Protein AF-A0A924BSD9-F1 (afdb_monomer_lite)

pLDDT: mean 93.18, std 9.53, range [44.06, 98.38]

Sequence (97 aa):
MAERHLEPDTPEIRARWGNFAWKPENAAKAKEAIARYPAGRQRSAVMPLLDLAQRQVGEETHTQGWLPIPVMEFVARELGMPIVRVLEVATFYTMYN

Radius of gyration: 12.96 Å; chains: 1; bounding box: 33×31×33 Å

Foldseek 3Di:
DPDDDDDDQDPVLCVVQLPDDDDPVLVVVLVVLQVVDDPPGSLVSLVVQQVSLQVVQCVVVVHSGADRLSSLVVSCVVSVHDSVVSVCVQVVDPVHD

Secondary structure (DSSP, 8-state):
----PPPP--HHHHHHHTT----HHHHHHHHHHHHTSPTT-GGGGHHHHHHHHHHHHHHHHTSS----HHHHHHHHHHTTS-HHHHHHHHHHSTT--

Structure (mmCIF, N/CA/C/O backbone):
data_AF-A0A924BSD9-F1
#
_entry.id   AF-A0A924BSD9-F1
#
loop_
_atom_site.group_PDB
_atom_site.id
_atom_site.type_symbol
_atom_site.label_atom_id
_atom_site.label_alt_id
_atom_site.label_comp_id
_atom_site.label_asym_id
_atom_site.label_entity_id
_atom_site.label_seq_id
_atom_site.pdbx_PDB_ins_code
_atom_site.Cartn_x
_atom_site.Cartn_y
_atom_site.Cartn_z
_atom_site.occupancy
_atom_site.B_iso_or_equiv
_atom_site.auth_seq_id
_atom_site.auth_comp_id
_atom_site.auth_asym_id
_atom_site.auth_atom_id
_atom_site.pdbx_PDB_model_num
ATOM 1 N N . MET A 1 1 ? 4.626 18.628 -10.049 1.00 51.09 1 MET A N 1
ATOM 2 C CA . MET A 1 1 ? 4.408 17.176 -9.922 1.00 51.09 1 MET A CA 1
ATOM 3 C C . MET A 1 1 ? 5.108 16.541 -11.115 1.00 51.09 1 MET A C 1
ATOM 5 O O . MET A 1 1 ? 4.518 16.507 -12.182 1.00 51.09 1 MET A O 1
ATOM 9 N N . ALA A 1 2 ? 6.410 16.252 -11.005 1.00 44.06 2 ALA A N 1
ATOM 10 C CA . ALA A 1 2 ? 7.186 15.692 -12.118 1.00 44.06 2 ALA A CA 1
ATOM 11 C C . ALA A 1 2 ? 6.605 14.328 -12.520 1.00 44.06 2 ALA A C 1
ATOM 13 O O . ALA A 1 2 ? 6.087 13.627 -11.652 1.00 44.06 2 ALA A O 1
ATOM 14 N N . GLU A 1 3 ? 6.655 14.009 -13.811 1.00 54.28 3 GLU A N 1
ATOM 15 C CA . GLU A 1 3 ? 6.110 12.806 -14.448 1.00 54.28 3 GLU A CA 1
ATOM 16 C C . GLU A 1 3 ? 6.573 11.536 -13.721 1.00 54.28 3 GLU A C 1
ATOM 18 O O . GLU A 1 3 ? 7.645 10.990 -13.977 1.00 54.28 3 GLU A O 1
ATOM 23 N N . ARG A 1 4 ? 5.787 11.090 -12.737 1.00 62.12 4 ARG A N 1
ATOM 24 C CA . ARG A 1 4 ? 6.046 9.845 -12.027 1.00 62.12 4 ARG A CA 1
ATOM 25 C C . ARG A 1 4 ? 5.364 8.722 -12.773 1.00 62.12 4 ARG A C 1
ATOM 27 O O . ARG A 1 4 ? 4.138 8.637 -12.811 1.00 62.12 4 ARG A O 1
ATOM 34 N N . HIS A 1 5 ? 6.190 7.882 -13.370 1.00 69.50 5 HIS A N 1
ATOM 35 C CA . HIS A 1 5 ? 5.760 6.680 -14.049 1.00 69.50 5 HIS A CA 1
ATOM 36 C C . HIS A 1 5 ? 5.696 5.552 -13.028 1.00 69.50 5 HIS A C 1
ATOM 38 O O . HIS A 1 5 ? 6.693 5.241 -12.384 1.00 69.50 5 HIS A O 1
ATOM 44 N N . LEU A 1 6 ? 4.510 4.968 -12.870 1.00 78.19 6 LEU A N 1
ATOM 45 C CA . LEU A 1 6 ? 4.413 3.641 -12.280 1.00 78.19 6 LEU A CA 1
ATOM 46 C C . LEU A 1 6 ? 5.059 2.658 -13.253 1.00 78.19 6 LEU A C 1
ATOM 48 O O . LEU A 1 6 ? 4.876 2.789 -14.469 1.00 78.19 6 LEU A O 1
ATOM 52 N N . GLU A 1 7 ? 5.786 1.681 -12.718 1.00 83.50 7 GLU A N 1
ATOM 53 C CA . GLU A 1 7 ? 6.345 0.604 -13.528 1.00 83.50 7 GLU A CA 1
ATOM 54 C C . GLU A 1 7 ? 5.215 -0.060 -14.339 1.00 83.50 7 GLU A C 1
ATOM 56 O O . GLU A 1 7 ? 4.124 -0.288 -13.792 1.00 83.50 7 GLU A O 1
ATOM 61 N N . PRO A 1 8 ? 5.422 -0.333 -15.640 1.00 84.62 8 PRO A N 1
ATOM 62 C CA . PRO A 1 8 ? 4.379 -0.886 -16.487 1.00 84.62 8 PRO A CA 1
ATOM 63 C C . PRO A 1 8 ? 3.857 -2.213 -15.936 1.00 84.62 8 PRO A C 1
ATOM 65 O O . PRO A 1 8 ? 4.604 -3.048 -15.430 1.00 84.62 8 PRO A O 1
ATOM 68 N N . ASP A 1 9 ? 2.552 -2.424 -16.077 1.00 89.62 9 ASP A N 1
ATOM 69 C CA . ASP A 1 9 ? 1.876 -3.638 -15.628 1.00 89.62 9 ASP A CA 1
ATOM 70 C C . ASP A 1 9 ? 2.127 -4.812 -16.588 1.00 89.62 9 ASP A C 1
ATOM 72 O O . ASP A 1 9 ? 1.261 -5.195 -17.377 1.00 89.62 9 ASP A O 1
ATOM 76 N N . THR A 1 10 ? 3.349 -5.348 -16.588 1.00 94.12 10 THR A N 1
ATOM 77 C CA . THR A 1 10 ? 3.728 -6.437 -17.494 1.00 94.12 10 THR A CA 1
ATOM 78 C C . THR A 1 10 ? 3.320 -7.815 -16.950 1.00 94.12 10 THR A C 1
ATOM 80 O O . THR A 1 10 ? 3.200 -8.002 -15.730 1.00 94.12 10 THR A O 1
ATOM 83 N N . PRO A 1 11 ? 3.140 -8.830 -17.822 1.00 95.00 11 PRO A N 1
ATOM 84 C CA . PRO A 1 11 ? 2.861 -10.201 -17.393 1.00 95.00 11 PRO A CA 1
ATOM 85 C C . PRO A 1 11 ? 3.902 -10.765 -16.417 1.00 95.00 11 PRO A C 1
ATOM 87 O O . PRO A 1 11 ? 3.545 -11.496 -15.496 1.00 95.00 11 PRO A O 1
ATOM 90 N N . GLU A 1 12 ? 5.176 -10.405 -16.570 1.00 94.38 12 GLU A N 1
ATOM 91 C CA . GLU A 1 12 ? 6.273 -10.855 -15.709 1.00 94.38 12 GLU A CA 1
ATOM 92 C C . GLU A 1 12 ? 6.153 -10.272 -14.296 1.00 94.38 12 GLU A C 1
ATOM 94 O O . GLU A 1 12 ? 6.326 -10.990 -13.307 1.00 94.38 12 GLU A O 1
ATOM 99 N N . ILE A 1 1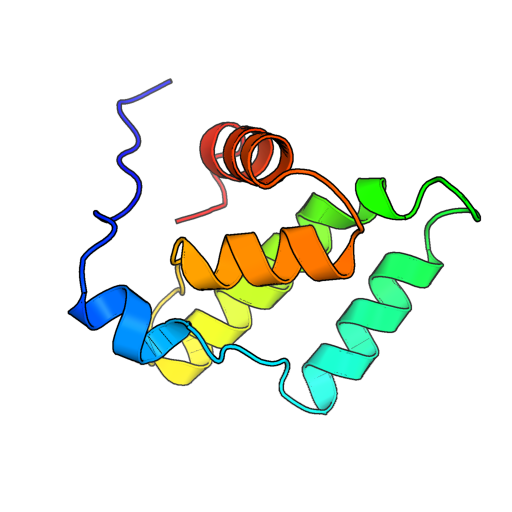3 ? 5.802 -8.985 -14.185 1.00 93.94 13 ILE A N 1
ATOM 100 C CA . ILE A 1 13 ? 5.549 -8.330 -12.896 1.00 93.94 13 ILE A CA 1
ATOM 101 C C . ILE A 1 13 ? 4.344 -8.969 -12.208 1.00 93.94 13 ILE A C 1
ATOM 103 O O . ILE A 1 13 ? 4.413 -9.278 -11.015 1.00 93.94 13 ILE A O 1
ATOM 107 N N . ARG A 1 14 ? 3.264 -9.235 -12.953 1.00 95.31 14 ARG A N 1
ATOM 108 C CA . ARG A 1 14 ? 2.091 -9.939 -12.418 1.00 95.31 14 ARG A CA 1
ATOM 109 C C . ARG A 1 14 ? 2.408 -11.370 -11.994 1.00 95.31 14 ARG A C 1
ATOM 111 O O . ARG A 1 14 ? 1.942 -11.788 -10.940 1.00 95.31 14 ARG A O 1
ATOM 118 N N . ALA A 1 15 ? 3.226 -12.104 -12.745 1.00 95.12 15 ALA A N 1
ATOM 119 C CA . ALA A 1 15 ? 3.644 -13.453 -12.370 1.00 95.12 15 ALA A CA 1
ATOM 120 C C . ALA A 1 15 ? 4.467 -13.458 -11.072 1.00 95.12 15 ALA A C 1
ATOM 122 O O . ALA A 1 15 ? 4.282 -14.330 -10.225 1.00 95.12 15 ALA A O 1
ATOM 123 N N . ARG A 1 16 ? 5.343 -12.463 -10.891 1.00 94.38 16 ARG A N 1
ATOM 124 C CA . ARG A 1 16 ? 6.182 -12.343 -9.693 1.00 94.38 16 ARG A CA 1
ATOM 125 C C . ARG A 1 16 ? 5.399 -11.901 -8.457 1.00 94.38 16 ARG A C 1
ATOM 127 O O . ARG A 1 16 ? 5.595 -12.463 -7.385 1.00 94.38 16 ARG A O 1
ATOM 134 N N . TRP A 1 17 ? 4.536 -10.896 -8.595 1.00 96.75 17 TRP A N 1
ATOM 135 C CA . TRP A 1 17 ? 3.906 -10.211 -7.458 1.00 96.75 17 TRP A CA 1
ATOM 136 C C . TRP A 1 17 ? 2.409 -10.496 -7.295 1.00 96.75 17 TRP A C 1
ATOM 138 O O . TRP A 1 17 ? 1.806 -10.056 -6.320 1.00 96.75 17 TRP A O 1
ATOM 148 N N . GLY A 1 18 ? 1.791 -11.245 -8.210 1.00 94.12 18 GLY A N 1
ATOM 149 C CA . GLY A 1 18 ? 0.358 -11.566 -8.183 1.00 94.12 18 GLY A CA 1
ATOM 150 C C . GLY A 1 18 ? -0.094 -12.288 -6.913 1.00 94.12 18 GLY A C 1
ATOM 151 O O . GLY A 1 18 ? -1.203 -12.055 -6.437 1.00 94.12 18 GLY A O 1
ATOM 152 N N . ASN A 1 19 ? 0.796 -13.092 -6.325 1.00 94.81 19 ASN A N 1
ATOM 153 C CA . ASN A 1 19 ? 0.567 -13.815 -5.072 1.00 94.81 19 ASN A CA 1
ATOM 154 C C . ASN A 1 19 ? 1.266 -13.159 -3.873 1.00 94.81 19 ASN A C 1
ATOM 156 O O . ASN A 1 19 ? 1.617 -13.850 -2.917 1.00 94.81 19 ASN A O 1
ATOM 160 N N . PHE A 1 20 ? 1.500 -11.842 -3.920 1.00 97.00 20 PHE A N 1
ATOM 161 C CA . PHE A 1 20 ? 2.089 -11.128 -2.793 1.00 97.00 20 PHE A CA 1
ATOM 162 C C . PHE A 1 20 ? 1.291 -11.382 -1.508 1.00 97.00 20 PHE A C 1
ATOM 164 O O . PHE A 1 20 ? 0.063 -11.264 -1.478 1.00 97.00 20 PHE A O 1
ATOM 171 N N . ALA A 1 21 ? 2.017 -11.711 -0.444 1.00 97.12 21 ALA A N 1
ATOM 172 C CA . ALA A 1 21 ? 1.492 -11.888 0.895 1.00 97.12 21 ALA A CA 1
ATOM 173 C C . ALA A 1 21 ? 2.495 -11.331 1.905 1.00 97.12 21 ALA A C 1
ATOM 175 O O . ALA A 1 21 ? 3.709 -11.348 1.687 1.00 97.12 21 ALA A O 1
ATOM 176 N N . TRP A 1 22 ? 1.991 -10.853 3.039 1.00 97.81 22 TRP A N 1
ATOM 177 C CA . TRP A 1 22 ? 2.854 -10.396 4.116 1.00 97.81 22 TRP A CA 1
ATOM 178 C C . TRP A 1 22 ? 3.747 -11.524 4.636 1.00 97.81 22 TRP A C 1
ATOM 180 O O . TRP A 1 22 ? 3.275 -12.630 4.913 1.00 97.81 22 TRP A O 1
ATOM 190 N N . LYS A 1 23 ? 5.021 -11.210 4.893 1.00 96.94 23 LYS A N 1
ATOM 191 C CA . LYS A 1 23 ? 5.837 -12.023 5.805 1.00 96.94 23 LYS A CA 1
ATOM 192 C C . LYS A 1 23 ? 5.167 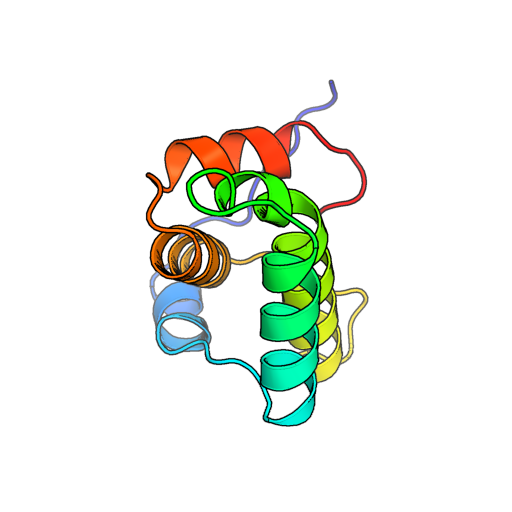-12.055 7.190 1.00 96.94 23 LYS A C 1
ATOM 194 O O . LYS A 1 23 ? 4.527 -11.066 7.558 1.00 96.94 23 LYS A O 1
ATOM 199 N N . PRO A 1 24 ? 5.337 -13.117 8.000 1.00 95.31 24 PRO A N 1
ATOM 200 C CA . PRO A 1 24 ? 4.673 -13.235 9.305 1.00 95.31 24 PRO A CA 1
ATOM 201 C C . PRO A 1 24 ? 4.845 -12.005 10.212 1.00 95.31 24 PRO A C 1
ATOM 203 O O . PRO A 1 24 ? 3.890 -11.543 10.834 1.00 95.31 24 PRO A O 1
ATOM 206 N N . GLU A 1 25 ? 6.043 -11.421 10.225 1.00 95.62 25 GLU A N 1
ATOM 207 C CA . GLU A 1 25 ? 6.357 -10.208 10.990 1.00 95.62 25 GLU A CA 1
ATOM 208 C C . GLU A 1 25 ? 5.616 -8.970 10.465 1.00 95.62 25 GLU A C 1
ATOM 210 O O . GLU A 1 25 ? 5.085 -8.171 11.239 1.00 95.62 25 GLU A O 1
ATOM 215 N N . ASN A 1 26 ? 5.536 -8.820 9.142 1.00 97.06 26 ASN A N 1
ATOM 216 C CA . ASN A 1 26 ? 4.842 -7.704 8.506 1.00 97.06 26 ASN A CA 1
ATOM 217 C C . ASN A 1 26 ? 3.323 -7.855 8.619 1.00 97.06 26 ASN A C 1
ATOM 219 O O . ASN A 1 26 ? 2.630 -6.857 8.778 1.00 97.06 26 ASN A O 1
ATOM 223 N N . ALA A 1 27 ? 2.799 -9.082 8.657 1.00 97.31 27 ALA A N 1
ATOM 224 C CA . ALA A 1 27 ? 1.381 -9.330 8.897 1.00 97.31 27 ALA A CA 1
ATOM 225 C C . ALA A 1 27 ? 0.947 -8.809 10.278 1.00 97.31 27 ALA A C 1
ATOM 227 O O . ALA A 1 27 ? -0.129 -8.225 10.414 1.00 97.31 27 ALA A O 1
ATOM 228 N N . ALA A 1 28 ? 1.789 -8.979 11.304 1.00 97.19 28 ALA A N 1
ATOM 229 C CA . ALA A 1 28 ? 1.535 -8.425 12.632 1.00 97.19 28 ALA A CA 1
ATOM 230 C C . ALA A 1 28 ? 1.563 -6.886 12.620 1.00 97.19 28 ALA A C 1
ATOM 232 O O . ALA A 1 28 ? 0.631 -6.254 13.118 1.00 97.19 28 ALA A O 1
ATOM 233 N N . LYS A 1 29 ? 2.574 -6.285 11.975 1.00 97.81 29 LYS A N 1
ATOM 234 C CA . LYS A 1 29 ? 2.694 -4.821 11.833 1.00 97.81 29 LYS A CA 1
ATOM 235 C C . LYS A 1 29 ? 1.531 -4.208 11.047 1.00 97.81 29 LYS A C 1
ATOM 237 O O . LYS A 1 29 ? 1.026 -3.157 11.430 1.00 97.81 29 LYS A O 1
ATOM 242 N N . ALA A 1 30 ? 1.074 -4.865 9.981 1.00 97.50 30 ALA A N 1
ATOM 243 C CA . ALA A 1 30 ? -0.069 -4.424 9.187 1.00 97.50 30 ALA A CA 1
ATOM 244 C C . ALA A 1 30 ? -1.353 -4.405 10.028 1.00 97.50 30 ALA A C 1
ATOM 246 O O . ALA A 1 30 ? -2.072 -3.406 10.041 1.00 97.50 30 ALA A O 1
ATOM 247 N N . LYS A 1 31 ? -1.606 -5.472 10.799 1.00 96.88 31 LYS A N 1
ATOM 248 C CA . LYS A 1 31 ? -2.749 -5.541 11.724 1.00 96.88 31 LYS A CA 1
ATOM 249 C C . LYS A 1 31 ? -2.686 -4.452 12.790 1.00 96.88 31 LYS A C 1
ATOM 251 O O . LYS A 1 31 ? -3.699 -3.808 13.052 1.00 96.88 31 LYS A O 1
ATOM 256 N N . GLU A 1 32 ? -1.511 -4.218 13.371 1.00 97.31 32 GLU A N 1
ATOM 257 C CA . GLU A 1 32 ? -1.310 -3.142 14.343 1.00 97.31 32 GLU A CA 1
ATOM 258 C C . GLU A 1 32 ? -1.582 -1.766 13.718 1.00 97.31 32 GLU A C 1
ATOM 260 O O . GLU A 1 32 ? -2.295 -0.952 14.302 1.00 97.31 32 GLU A O 1
ATOM 265 N N . ALA A 1 33 ? -1.080 -1.514 12.505 1.00 97.31 33 ALA A N 1
ATOM 266 C CA . ALA A 1 33 ? -1.312 -0.262 11.791 1.00 97.31 33 ALA A CA 1
ATOM 267 C C . ALA A 1 33 ? -2.802 -0.027 11.507 1.00 97.31 33 ALA A C 1
ATOM 269 O O . ALA A 1 33 ? -3.293 1.079 11.721 1.00 97.31 33 ALA A O 1
ATOM 270 N N . ILE A 1 34 ? -3.536 -1.061 11.086 1.00 97.31 34 ILE A N 1
ATOM 271 C CA . ILE A 1 34 ? -4.988 -0.985 10.863 1.00 97.31 34 ILE A CA 1
ATOM 272 C C . ILE A 1 34 ? -5.730 -0.711 12.177 1.00 97.31 34 ILE A C 1
ATOM 274 O O . ILE A 1 34 ? -6.636 0.122 12.203 1.00 97.31 34 ILE A O 1
ATOM 278 N N . ALA A 1 35 ? -5.330 -1.364 13.272 1.00 96.81 35 ALA A N 1
ATOM 279 C CA . ALA A 1 35 ? -5.967 -1.233 14.583 1.00 96.81 35 ALA A CA 1
ATOM 280 C C . ALA A 1 35 ? -5.842 0.171 15.203 1.00 96.81 35 ALA A C 1
ATOM 282 O O . ALA A 1 35 ? -6.613 0.513 16.098 1.00 96.81 35 ALA A O 1
ATOM 283 N N . ARG A 1 36 ? -4.916 1.010 14.717 1.00 96.56 36 ARG A N 1
ATOM 284 C CA . ARG A 1 36 ? -4.807 2.423 15.129 1.00 96.56 36 ARG A CA 1
ATOM 285 C C . ARG A 1 36 ? -5.989 3.273 14.663 1.00 96.56 36 ARG A C 1
ATOM 287 O O . ARG A 1 36 ? -6.191 4.366 15.188 1.00 96.56 36 ARG A O 1
ATOM 294 N N . TYR A 1 37 ? -6.760 2.795 13.687 1.00 96.12 37 TYR A N 1
ATOM 295 C CA . TYR A 1 37 ? -7.906 3.512 13.147 1.00 96.12 37 TYR A CA 1
ATOM 296 C C . TYR A 1 37 ? -9.221 2.940 13.696 1.00 96.12 37 TYR A C 1
ATOM 298 O O . TYR A 1 37 ? -9.366 1.720 13.798 1.00 96.12 37 TYR A O 1
ATOM 306 N N . PRO A 1 38 ? -10.213 3.794 14.017 1.00 95.81 38 PRO A N 1
ATOM 307 C CA . PRO A 1 38 ? -11.518 3.338 14.483 1.00 95.81 38 PRO A CA 1
ATOM 308 C C . PRO A 1 38 ? -12.208 2.386 13.500 1.00 95.81 38 PRO A C 1
ATOM 310 O O . PRO A 1 38 ? -11.977 2.427 12.286 1.00 95.81 38 PRO A O 1
ATOM 313 N N . ALA A 1 39 ? -13.136 1.580 14.018 1.00 93.44 39 ALA A N 1
ATOM 314 C CA . ALA A 1 39 ? -13.977 0.724 13.191 1.00 93.44 39 ALA A CA 1
ATOM 315 C C . ALA A 1 39 ? -14.701 1.539 12.098 1.00 93.44 39 ALA A C 1
ATOM 317 O O . ALA A 1 39 ? -15.260 2.604 12.358 1.00 93.44 39 ALA A O 1
ATOM 318 N N . GLY A 1 40 ? -14.656 1.052 10.856 1.00 93.88 40 GLY A N 1
ATOM 319 C CA . GLY A 1 40 ? -15.207 1.731 9.678 1.00 93.88 40 GLY A CA 1
ATOM 320 C C . GLY A 1 40 ? -14.266 2.762 9.040 1.00 93.88 40 GLY A C 1
ATOM 321 O O . GLY A 1 40 ? -14.592 3.321 7.992 1.00 93.88 40 GLY A O 1
ATOM 322 N N . ARG A 1 41 ? -13.094 3.023 9.636 1.00 95.69 41 ARG A N 1
ATOM 323 C CA . ARG A 1 41 ? -12.073 3.962 9.134 1.00 95.69 41 ARG A CA 1
ATOM 324 C C . ARG A 1 41 ? -10.747 3.284 8.786 1.00 95.69 41 ARG A C 1
ATOM 326 O O . ARG A 1 41 ? -9.749 3.967 8.583 1.00 95.69 41 ARG A O 1
ATOM 333 N N . GLN A 1 42 ? -10.735 1.961 8.632 1.00 95.81 42 GLN A N 1
ATOM 334 C CA . GLN A 1 42 ? -9.525 1.181 8.347 1.00 95.81 42 GLN A CA 1
ATOM 335 C C . GLN A 1 42 ? -8.807 1.634 7.068 1.00 95.81 42 GLN A C 1
ATOM 337 O O . GLN A 1 42 ? -7.586 1.580 7.004 1.00 95.81 42 GLN A O 1
ATOM 342 N N . ARG A 1 43 ? -9.537 2.174 6.081 1.00 96.06 43 ARG A N 1
ATOM 343 C CA . ARG A 1 43 ? -8.973 2.737 4.837 1.00 96.06 43 ARG A CA 1
ATOM 344 C C . ARG A 1 43 ? -7.927 3.834 5.069 1.00 96.06 43 ARG A C 1
ATOM 346 O O . ARG A 1 43 ? -7.071 4.045 4.217 1.00 96.06 43 ARG A O 1
ATOM 353 N N . SER A 1 44 ? -7.963 4.517 6.214 1.00 96.44 44 SER A N 1
ATOM 354 C CA . SER A 1 44 ? -6.944 5.503 6.591 1.00 96.44 44 SER A CA 1
ATOM 355 C C . SER A 1 44 ? -5.558 4.884 6.823 1.00 96.44 44 SER A C 1
ATOM 357 O O . SER A 1 44 ? -4.567 5.608 6.795 1.00 96.44 44 SER A O 1
ATOM 359 N N . ALA A 1 45 ? -5.468 3.558 6.964 1.00 97.81 45 ALA A N 1
ATOM 360 C CA . ALA A 1 45 ? -4.214 2.818 7.060 1.00 97.81 45 ALA A CA 1
ATOM 361 C C . ALA A 1 45 ? -3.504 2.604 5.707 1.00 97.81 45 ALA A C 1
ATOM 363 O O . ALA A 1 45 ? -2.482 1.926 5.660 1.00 97.81 45 ALA A O 1
ATOM 364 N N . VAL A 1 46 ? -3.994 3.182 4.604 1.00 98.00 46 VAL A N 1
ATOM 365 C CA . VAL A 1 46 ? -3.380 3.028 3.271 1.00 98.00 46 VAL A CA 1
ATOM 366 C C . VAL A 1 46 ? -1.912 3.450 3.237 1.00 98.00 46 VAL A C 1
ATOM 368 O O . VAL A 1 46 ? -1.080 2.696 2.748 1.00 98.00 46 VAL A O 1
ATOM 371 N N . MET A 1 47 ? -1.565 4.599 3.819 1.00 97.38 47 MET A N 1
ATOM 372 C CA . MET A 1 47 ? -0.182 5.081 3.827 1.00 97.38 47 MET A CA 1
ATOM 373 C C . MET A 1 47 ? 0.784 4.153 4.585 1.00 97.38 47 MET A C 1
ATOM 375 O O . MET A 1 47 ? 1.806 3.779 4.003 1.00 97.38 47 MET A O 1
ATOM 379 N N . PRO A 1 48 ? 0.506 3.746 5.844 1.00 97.56 48 PRO A N 1
ATOM 380 C CA . PRO A 1 48 ? 1.397 2.829 6.549 1.00 97.56 48 PRO A CA 1
ATOM 381 C C . PRO A 1 48 ? 1.457 1.440 5.902 1.00 97.56 48 PRO A C 1
ATOM 383 O O . PRO A 1 48 ? 2.514 0.816 5.936 1.00 97.56 48 PRO A O 1
ATOM 386 N N . LEU A 1 49 ? 0.377 0.956 5.274 1.00 98.19 49 LEU A N 1
ATOM 387 C CA . LEU A 1 49 ? 0.421 -0.317 4.547 1.00 98.19 49 LEU A CA 1
ATOM 388 C C . LEU A 1 49 ? 1.258 -0.226 3.267 1.00 98.19 49 LEU A C 1
ATOM 390 O O . LEU A 1 49 ? 2.008 -1.153 2.984 1.00 98.19 49 LEU A O 1
ATOM 394 N N . LEU A 1 50 ? 1.168 0.875 2.518 1.00 98.00 50 LEU A N 1
ATOM 395 C CA . LEU A 1 50 ? 2.006 1.100 1.338 1.00 98.00 50 LEU A CA 1
ATOM 396 C C . LEU A 1 50 ? 3.491 1.212 1.705 1.00 98.00 50 LEU A C 1
ATOM 398 O O . LEU A 1 50 ? 4.327 0.607 1.042 1.00 98.00 50 LEU A O 1
ATOM 402 N N . ASP A 1 51 ? 3.825 1.921 2.788 1.00 97.62 51 ASP A N 1
ATOM 403 C CA . ASP A 1 51 ? 5.207 1.997 3.286 1.00 97.62 51 ASP A CA 1
ATOM 404 C C . ASP A 1 51 ? 5.730 0.609 3.687 1.00 97.62 51 ASP A C 1
ATOM 406 O O . ASP A 1 51 ? 6.825 0.211 3.288 1.00 97.62 51 ASP A O 1
ATOM 410 N N . LEU A 1 52 ? 4.924 -0.173 4.410 1.00 98.06 52 LEU A N 1
ATOM 411 C CA . LEU A 1 52 ? 5.295 -1.531 4.802 1.00 98.06 52 LEU A CA 1
ATOM 412 C C . LEU A 1 52 ? 5.468 -2.463 3.592 1.00 98.06 52 LEU A C 1
ATOM 414 O O . LEU A 1 52 ? 6.415 -3.249 3.553 1.00 98.06 52 LEU A O 1
ATOM 418 N N . ALA A 1 53 ? 4.582 -2.359 2.598 1.00 97.94 53 ALA A N 1
ATOM 419 C CA . ALA A 1 53 ? 4.655 -3.123 1.357 1.00 97.94 53 ALA A CA 1
ATOM 420 C C . ALA A 1 53 ? 5.932 -2.804 0.573 1.00 97.94 53 ALA A C 1
ATOM 422 O O . ALA A 1 53 ? 6.658 -3.722 0.196 1.00 97.94 53 ALA A O 1
ATOM 423 N N . GLN A 1 54 ? 6.251 -1.519 0.401 1.00 97.44 54 GLN A N 1
ATOM 424 C CA . GLN A 1 54 ? 7.465 -1.081 -0.286 1.00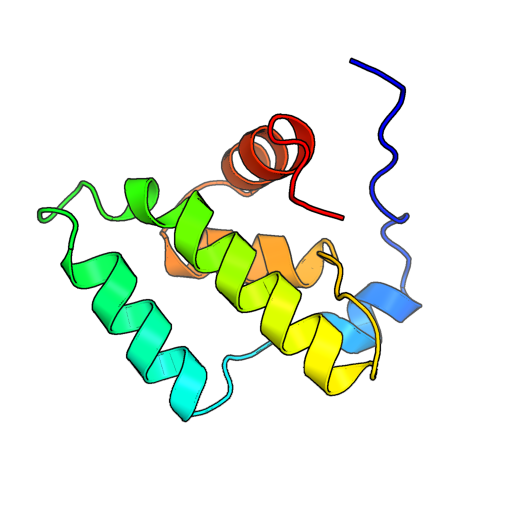 97.44 54 GLN A CA 1
ATOM 425 C C . GLN A 1 54 ? 8.729 -1.613 0.398 1.00 97.44 54 GLN A C 1
ATOM 427 O O . GLN A 1 54 ? 9.641 -2.090 -0.277 1.00 97.44 54 GLN A O 1
ATOM 432 N N . ARG A 1 55 ? 8.780 -1.578 1.736 1.00 97.44 55 ARG A N 1
ATOM 433 C CA . ARG A 1 55 ? 9.908 -2.129 2.503 1.00 97.44 55 ARG A CA 1
ATOM 434 C C . ARG A 1 55 ? 10.044 -3.632 2.311 1.00 97.44 55 ARG A C 1
ATOM 436 O O . ARG A 1 55 ? 11.152 -4.101 2.074 1.00 97.44 55 ARG A O 1
ATOM 443 N N . GLN A 1 56 ? 8.938 -4.378 2.356 1.00 97.88 56 GLN A N 1
ATOM 444 C CA . GLN A 1 56 ? 8.979 -5.821 2.120 1.00 97.88 56 GLN A CA 1
ATOM 445 C C . GLN A 1 56 ? 9.476 -6.143 0.706 1.00 97.88 56 GLN A C 1
ATOM 447 O O . GLN A 1 56 ? 10.335 -7.009 0.550 1.00 97.88 56 GLN A O 1
ATOM 452 N N . VAL A 1 57 ? 8.983 -5.426 -0.309 1.00 96.81 57 VAL A N 1
ATOM 453 C CA . VAL A 1 57 ? 9.468 -5.571 -1.687 1.00 96.81 57 VAL A CA 1
ATOM 454 C C . VAL A 1 57 ? 10.967 -5.276 -1.751 1.00 96.81 57 VAL A C 1
ATOM 456 O O . VAL A 1 57 ? 11.707 -6.074 -2.312 1.00 96.81 57 VAL A O 1
ATOM 459 N N . GLY A 1 58 ? 11.430 -4.192 -1.121 1.00 96.06 58 GLY A N 1
ATOM 460 C CA . GLY A 1 58 ? 12.850 -3.830 -1.062 1.00 96.06 58 GLY A CA 1
ATOM 461 C C . GLY A 1 58 ? 13.727 -4.895 -0.410 1.00 96.06 58 GLY A C 1
ATOM 462 O O . GLY A 1 58 ? 14.790 -5.218 -0.938 1.00 96.06 58 GLY A O 1
ATOM 463 N N . GLU A 1 59 ? 13.265 -5.502 0.684 1.00 95.88 59 GLU A N 1
ATOM 464 C CA . GLU A 1 59 ? 13.943 -6.638 1.317 1.00 95.88 59 GLU A CA 1
ATOM 465 C C . GLU A 1 59 ? 14.027 -7.853 0.385 1.00 95.88 59 GLU A C 1
ATOM 467 O O . GLU A 1 59 ? 15.076 -8.484 0.301 1.00 95.88 59 GLU A O 1
ATOM 472 N N . GLU A 1 60 ? 12.936 -8.191 -0.308 1.00 94.50 60 GLU A N 1
ATOM 473 C CA . GLU A 1 60 ? 12.871 -9.340 -1.223 1.00 94.50 60 GLU A CA 1
ATOM 474 C C . GLU A 1 60 ? 13.685 -9.132 -2.506 1.00 94.50 60 GLU A C 1
ATOM 476 O O . GLU A 1 60 ? 14.179 -10.095 -3.093 1.00 94.50 60 GLU A O 1
ATOM 481 N N . THR A 1 61 ? 13.833 -7.887 -2.959 1.00 94.19 61 THR A N 1
ATOM 482 C CA . THR A 1 61 ? 14.630 -7.547 -4.144 1.00 94.19 61 THR A CA 1
ATOM 483 C C . THR A 1 61 ? 16.056 -7.116 -3.816 1.00 94.19 61 THR A C 1
ATOM 485 O O . THR A 1 61 ? 16.827 -6.893 -4.744 1.00 94.19 61 THR A O 1
ATOM 488 N N . HIS A 1 62 ? 16.413 -6.981 -2.536 1.00 94.38 62 HIS A N 1
ATOM 489 C CA . HIS A 1 62 ? 17.665 -6.365 -2.080 1.00 94.38 62 HIS A CA 1
ATOM 490 C C . HIS A 1 62 ? 17.903 -4.967 -2.691 1.00 94.38 62 HIS A C 1
ATOM 492 O O . HIS A 1 62 ? 19.003 -4.639 -3.133 1.00 94.38 62 HIS A O 1
ATOM 498 N N . THR A 1 63 ? 16.857 -4.135 -2.723 1.00 93.06 63 THR A N 1
ATOM 499 C CA . THR A 1 63 ? 16.898 -2.751 -3.235 1.00 93.06 63 THR A CA 1
ATOM 500 C C . THR A 1 63 ? 16.241 -1.778 -2.248 1.00 93.06 63 THR A C 1
ATOM 502 O O . THR A 1 63 ? 15.811 -2.168 -1.165 1.00 93.06 63 THR A O 1
ATOM 505 N N . GLN A 1 64 ? 16.123 -0.498 -2.620 1.00 88.19 64 GLN A N 1
ATOM 506 C CA . GLN A 1 64 ? 15.383 0.503 -1.834 1.00 88.19 64 GLN A CA 1
ATOM 507 C C . GLN A 1 64 ? 13.863 0.247 -1.762 1.00 88.19 64 GLN A C 1
ATOM 509 O O . GLN A 1 64 ? 13.172 0.911 -0.989 1.00 88.19 64 GLN A O 1
ATOM 514 N N . GLY A 1 65 ? 13.346 -0.712 -2.534 1.00 92.44 65 GLY A N 1
ATOM 515 C CA . GLY A 1 65 ? 11.928 -1.043 -2.584 1.00 92.44 65 GLY A CA 1
ATOM 516 C C . GLY A 1 65 ? 11.125 -0.138 -3.509 1.00 92.44 65 GLY A C 1
ATOM 517 O O . GLY A 1 65 ? 11.468 1.020 -3.749 1.00 92.44 65 GLY A O 1
ATOM 518 N N . TRP A 1 66 ? 10.050 -0.714 -4.030 1.00 94.25 66 TRP A N 1
ATOM 519 C CA . TRP A 1 66 ? 9.091 -0.080 -4.927 1.00 94.25 66 TRP A CA 1
ATOM 520 C C . TRP A 1 66 ? 7.723 -0.756 -4.772 1.00 94.25 66 TRP A C 1
ATOM 522 O O . TRP A 1 66 ? 7.598 -1.742 -4.037 1.00 94.25 66 TRP A O 1
ATOM 532 N N . LEU A 1 67 ? 6.696 -0.230 -5.435 1.00 95.50 67 LEU A N 1
ATOM 533 C CA . LEU A 1 67 ? 5.319 -0.712 -5.344 1.00 95.50 67 LEU A CA 1
ATOM 534 C C . LEU A 1 67 ? 4.799 -1.235 -6.692 1.00 95.50 67 LEU A C 1
ATOM 536 O O . LEU A 1 67 ? 4.198 -0.487 -7.466 1.00 95.50 67 LEU A O 1
ATOM 540 N N . PRO A 1 68 ? 4.942 -2.546 -6.960 1.00 96.00 68 PRO A N 1
ATOM 541 C CA . PRO A 1 68 ? 4.283 -3.184 -8.092 1.00 96.00 68 PRO A CA 1
ATOM 542 C C . PRO A 1 68 ? 2.756 -3.056 -8.003 1.00 96.00 68 PRO A C 1
ATOM 544 O O . PRO A 1 68 ? 2.175 -3.168 -6.920 1.00 96.00 68 PRO A O 1
ATOM 547 N N . ILE A 1 69 ? 2.076 -2.923 -9.147 1.00 95.94 69 ILE A N 1
ATOM 548 C CA . ILE A 1 69 ? 0.603 -2.859 -9.204 1.00 95.94 69 ILE A CA 1
ATOM 549 C C . ILE A 1 69 ? -0.076 -4.028 -8.464 1.00 95.94 69 ILE A C 1
ATOM 551 O O . ILE A 1 69 ? -0.956 -3.754 -7.646 1.00 95.94 69 ILE A O 1
ATOM 555 N N . PRO A 1 70 ? 0.353 -5.298 -8.614 1.00 97.25 70 PRO A N 1
ATOM 556 C CA . PRO A 1 70 ? -0.227 -6.410 -7.852 1.00 97.25 70 PRO A CA 1
ATOM 557 C C . PRO A 1 70 ? -0.102 -6.277 -6.324 1.00 97.25 70 PRO A C 1
ATOM 559 O O . PRO A 1 70 ? -0.976 -6.728 -5.581 1.00 97.25 70 PRO A O 1
ATOM 562 N N . VAL A 1 71 ? 0.959 -5.622 -5.842 1.00 97.69 71 VAL A N 1
ATOM 563 C CA . VAL A 1 71 ? 1.169 -5.350 -4.412 1.00 97.69 71 VAL A CA 1
ATOM 564 C C . VAL A 1 71 ? 0.212 -4.255 -3.932 1.00 97.69 71 VAL A C 1
ATOM 566 O O . VAL A 1 71 ? -0.402 -4.383 -2.872 1.00 97.69 71 VAL A O 1
ATOM 569 N N . MET A 1 72 ? -0.000 -3.207 -4.732 1.00 97.50 72 MET A N 1
ATOM 570 C CA . MET A 1 72 ? -1.010 -2.183 -4.436 1.00 97.50 72 MET A CA 1
ATOM 571 C C . MET A 1 72 ? -2.437 -2.753 -4.475 1.00 97.50 72 MET A C 1
ATOM 573 O O . MET A 1 72 ? -3.262 -2.399 -3.632 1.00 97.50 72 MET A O 1
ATOM 577 N N . GLU A 1 73 ? -2.731 -3.672 -5.401 1.00 97.81 73 GLU A N 1
ATOM 578 C CA . GLU A 1 73 ? -3.998 -4.419 -5.446 1.00 97.81 73 GLU A CA 1
ATOM 579 C C . GLU A 1 73 ? -4.202 -5.250 -4.175 1.00 97.81 73 GLU A C 1
ATOM 581 O O . GLU A 1 73 ? -5.309 -5.286 -3.634 1.00 97.81 73 GLU A O 1
ATOM 586 N N . PHE A 1 74 ? -3.144 -5.885 -3.666 1.00 98.38 74 PHE A N 1
ATOM 587 C CA . PHE A 1 74 ? -3.187 -6.589 -2.389 1.00 98.38 74 PHE A CA 1
ATOM 588 C C . PHE A 1 74 ? -3.544 -5.645 -1.228 1.00 98.38 74 PHE A C 1
ATOM 590 O O . PHE A 1 74 ? -4.481 -5.935 -0.485 1.00 98.38 74 PHE A O 1
ATOM 597 N N . VAL A 1 75 ? -2.896 -4.479 -1.122 1.00 98.19 75 VAL A N 1
ATOM 598 C CA . VAL A 1 75 ? -3.224 -3.472 -0.091 1.00 98.19 75 VAL A CA 1
ATOM 599 C C . VAL A 1 75 ? -4.669 -2.974 -0.223 1.00 98.19 75 VAL A C 1
ATOM 601 O O . VAL A 1 75 ? -5.369 -2.813 0.777 1.00 98.19 75 VAL A O 1
ATOM 604 N N . ALA A 1 76 ? -5.151 -2.766 -1.451 1.00 98.12 76 ALA A N 1
ATOM 605 C CA . ALA A 1 76 ? -6.529 -2.355 -1.709 1.00 98.12 76 ALA A CA 1
ATOM 606 C C . ALA A 1 76 ? -7.547 -3.401 -1.216 1.00 98.12 76 ALA A C 1
ATOM 608 O O . ALA A 1 76 ? -8.544 -3.040 -0.580 1.00 98.12 76 ALA A O 1
ATOM 609 N N . ARG A 1 77 ? -7.271 -4.694 -1.461 1.00 97.69 77 ARG A N 1
ATOM 610 C CA . ARG A 1 77 ? -8.080 -5.817 -0.956 1.00 97.69 77 ARG A CA 1
ATOM 611 C C . ARG A 1 77 ? -8.073 -5.876 0.569 1.00 97.69 77 ARG A C 1
ATOM 613 O O . ARG A 1 77 ? -9.146 -5.974 1.157 1.00 97.69 77 ARG A O 1
ATOM 620 N N . GLU A 1 78 ? -6.902 -5.749 1.192 1.00 96.88 78 GLU A N 1
ATOM 621 C CA . GLU A 1 78 ? -6.738 -5.763 2.654 1.00 96.88 78 GLU A CA 1
ATOM 622 C C . GLU A 1 78 ? -7.584 -4.668 3.334 1.00 96.88 78 GLU A C 1
ATOM 624 O O . GLU A 1 78 ? -8.217 -4.894 4.363 1.00 96.88 78 GLU A O 1
ATOM 629 N N . LEU A 1 79 ? -7.646 -3.477 2.729 1.00 97.06 79 LEU A N 1
ATOM 630 C CA . LEU A 1 79 ? -8.386 -2.324 3.256 1.00 97.06 79 LEU A CA 1
ATOM 631 C C . LEU A 1 79 ? -9.842 -2.229 2.776 1.00 97.06 79 LEU A C 1
ATOM 633 O O . LEU A 1 79 ? -10.549 -1.280 3.138 1.00 97.06 79 LEU A O 1
ATOM 637 N N . GLY A 1 80 ? -10.306 -3.173 1.952 1.00 96.81 80 GLY A N 1
ATOM 638 C CA . GLY A 1 80 ? -11.669 -3.178 1.417 1.00 96.81 80 GLY A CA 1
ATOM 639 C C . GLY A 1 80 ? -12.009 -1.899 0.643 1.00 96.81 80 GLY A C 1
ATOM 640 O O . GLY A 1 80 ? -13.064 -1.283 0.861 1.00 96.81 80 GLY A O 1
ATOM 641 N N . MET A 1 81 ? -11.095 -1.445 -0.218 1.00 96.94 81 MET A N 1
ATOM 642 C CA . MET A 1 81 ? -11.256 -0.237 -1.031 1.00 96.94 81 MET A CA 1
ATOM 643 C C . MET A 1 81 ? -10.834 -0.455 -2.491 1.00 96.94 81 MET A C 1
ATOM 645 O O . MET A 1 81 ? -10.034 -1.342 -2.771 1.00 96.94 81 MET A O 1
ATOM 649 N N . PRO A 1 82 ? -11.352 0.344 -3.442 1.00 97.75 82 PRO A N 1
ATOM 650 C CA . PRO A 1 82 ? -10.937 0.255 -4.840 1.00 97.75 82 PRO A CA 1
ATOM 651 C C . PRO A 1 82 ? -9.449 0.577 -5.032 1.00 97.75 82 PRO A C 1
ATOM 653 O O . PRO A 1 82 ? -8.940 1.520 -4.425 1.00 97.75 82 PRO A O 1
ATOM 656 N N . ILE A 1 83 ? -8.788 -0.133 -5.952 1.00 96.75 83 ILE A N 1
ATOM 657 C CA . ILE A 1 83 ? -7.372 0.076 -6.305 1.00 96.75 83 ILE A CA 1
ATOM 658 C C . ILE A 1 83 ? -7.061 1.522 -6.708 1.00 96.75 83 ILE A C 1
ATOM 660 O O . ILE A 1 83 ? -6.032 2.052 -6.305 1.00 96.75 83 ILE A O 1
ATOM 664 N N . VAL A 1 84 ? -7.979 2.211 -7.400 1.00 96.44 84 VAL A N 1
ATOM 665 C CA . VAL A 1 84 ? -7.781 3.615 -7.808 1.00 96.44 84 VAL A CA 1
ATOM 666 C C . VAL A 1 84 ? -7.452 4.527 -6.623 1.00 96.44 84 VAL A C 1
ATOM 668 O O . VAL A 1 84 ? -6.605 5.399 -6.743 1.00 96.44 84 VAL A O 1
ATOM 671 N N . ARG A 1 85 ? -8.026 4.271 -5.440 1.00 96.44 85 ARG A N 1
ATOM 672 C CA . ARG A 1 85 ? -7.746 5.060 -4.233 1.00 96.44 85 ARG A CA 1
ATOM 673 C C . ARG A 1 85 ? -6.342 4.826 -3.683 1.00 96.44 85 ARG A C 1
ATOM 675 O O . ARG A 1 85 ? -5.756 5.727 -3.098 1.00 96.44 85 ARG A O 1
ATOM 682 N N . VAL A 1 86 ? -5.815 3.616 -3.844 1.00 97.31 86 VAL A N 1
ATOM 683 C CA . VAL A 1 86 ? -4.442 3.282 -3.451 1.00 97.31 86 VAL A CA 1
ATOM 684 C C . VAL A 1 86 ? -3.457 3.891 -4.449 1.00 97.31 86 VAL A C 1
ATOM 686 O O . VAL A 1 86 ? -2.479 4.502 -4.030 1.00 97.31 86 VAL A O 1
ATOM 689 N N . LEU A 1 87 ? -3.761 3.817 -5.750 1.00 95.25 87 LEU A N 1
ATOM 690 C CA . LEU A 1 87 ? -2.976 4.451 -6.814 1.00 95.25 87 LEU A CA 1
ATOM 691 C C . LEU A 1 87 ? -2.922 5.977 -6.662 1.00 95.25 87 LEU A C 1
ATOM 693 O O . LEU A 1 87 ? -1.852 6.561 -6.807 1.00 95.25 87 LEU A O 1
ATOM 697 N N . GLU A 1 88 ? -4.042 6.621 -6.318 1.00 94.75 88 GLU A N 1
ATOM 698 C CA . GLU A 1 88 ? -4.099 8.058 -6.014 1.00 94.75 88 GLU A CA 1
ATOM 699 C C . GLU A 1 88 ? -3.109 8.422 -4.899 1.00 94.75 88 GLU A C 1
ATOM 701 O O . GLU A 1 88 ? -2.336 9.361 -5.044 1.00 94.75 88 GLU A O 1
ATOM 706 N N . VAL A 1 89 ? -3.075 7.651 -3.808 1.00 95.06 89 VAL A N 1
ATOM 707 C CA . VAL A 1 89 ? -2.145 7.888 -2.691 1.00 95.06 89 VAL A CA 1
ATOM 708 C C . VAL A 1 89 ? -0.697 7.628 -3.111 1.00 95.06 89 VAL A C 1
ATOM 710 O O . VAL A 1 89 ? 0.172 8.459 -2.846 1.00 95.06 89 VAL A O 1
ATOM 713 N N . ALA A 1 90 ? -0.432 6.505 -3.782 1.00 94.56 90 ALA A N 1
ATOM 714 C CA . ALA A 1 90 ? 0.912 6.114 -4.203 1.00 94.56 90 ALA A CA 1
ATOM 715 C C . ALA A 1 90 ? 1.533 7.126 -5.179 1.00 94.56 90 ALA A C 1
ATOM 717 O O . ALA A 1 90 ? 2.711 7.454 -5.072 1.00 94.56 90 ALA A O 1
ATOM 718 N N . THR A 1 91 ? 0.731 7.668 -6.096 1.00 92.38 91 THR A N 1
ATOM 719 C CA . THR A 1 91 ? 1.196 8.659 -7.077 1.00 92.38 91 THR A CA 1
ATOM 720 C C . THR A 1 91 ? 1.242 10.081 -6.515 1.00 92.38 91 THR A C 1
ATOM 722 O O . THR A 1 91 ? 2.067 10.880 -6.958 1.00 92.38 91 THR A O 1
ATOM 725 N N . PHE A 1 92 ? 0.413 10.405 -5.516 1.00 92.88 92 PHE A N 1
ATOM 726 C CA . PHE A 1 92 ? 0.401 11.723 -4.878 1.00 92.88 92 PHE A CA 1
ATOM 727 C C . PHE A 1 92 ? 1.609 11.961 -3.961 1.00 92.88 92 PHE A C 1
ATOM 729 O O . PHE A 1 92 ? 2.186 13.050 -3.975 1.00 92.88 92 PHE A O 1
ATOM 736 N N . TYR A 1 93 ? 2.004 10.970 -3.155 1.00 92.12 93 TYR A N 1
ATOM 737 C CA . TYR A 1 93 ? 3.101 11.125 -2.194 1.00 92.12 93 TYR A CA 1
ATOM 738 C C . TYR A 1 93 ? 4.462 10.749 -2.791 1.00 92.12 93 TYR A C 1
ATOM 740 O O . TYR A 1 93 ? 4.662 9.654 -3.310 1.00 92.12 93 TYR A O 1
ATOM 748 N N . THR A 1 94 ? 5.450 11.635 -2.627 1.00 88.94 94 THR A N 1
ATOM 749 C CA . THR A 1 94 ? 6.795 11.482 -3.213 1.00 88.94 94 THR A CA 1
ATOM 750 C C . THR A 1 94 ? 7.648 10.369 -2.590 1.00 88.94 94 THR A C 1
ATOM 752 O O . THR A 1 94 ? 8.671 9.986 -3.148 1.00 88.94 94 THR A O 1
ATOM 755 N N . MET A 1 95 ? 7.249 9.824 -1.442 1.00 90.19 95 MET A N 1
ATOM 756 C CA . MET A 1 95 ? 7.999 8.773 -0.738 1.00 90.19 95 MET A CA 1
ATOM 757 C C . MET A 1 95 ? 7.901 7.387 -1.393 1.00 90.19 95 MET A C 1
ATOM 759 O O . MET A 1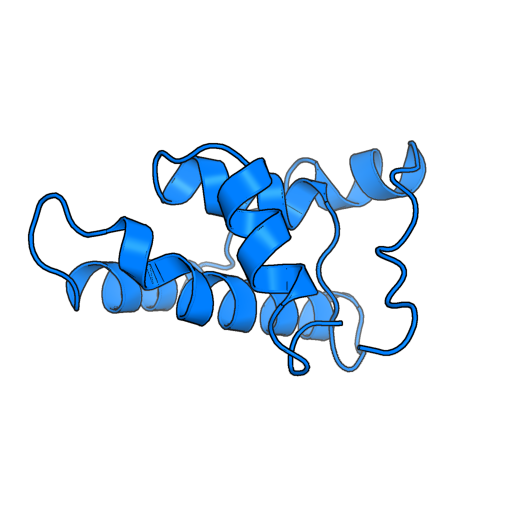 95 ? 8.747 6.534 -1.132 1.00 90.19 95 MET A O 1
ATOM 763 N N . TYR A 1 96 ? 6.884 7.170 -2.231 1.00 89.06 96 TYR A N 1
ATOM 764 C CA . TYR A 1 96 ? 6.618 5.879 -2.858 1.00 89.06 96 TYR A CA 1
ATOM 765 C C . TYR A 1 96 ? 7.319 5.745 -4.203 1.00 89.06 96 TYR A C 1
ATOM 767 O O . TYR A 1 96 ? 7.189 6.658 -5.013 1.00 89.06 96 TYR A O 1
ATOM 7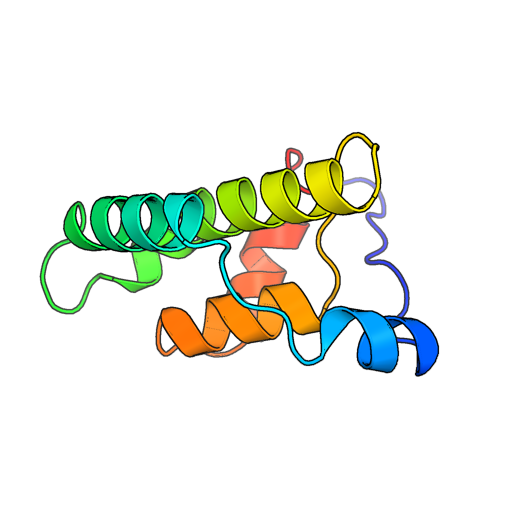75 N N . ASN A 1 97 ? 8.044 4.651 -4.436 1.00 80.62 97 ASN A N 1
ATOM 776 C CA . ASN A 1 97 ? 8.750 4.393 -5.699 1.00 80.62 97 ASN A CA 1
ATOM 777 C C . ASN A 1 97 ? 8.067 3.310 -6.523 1.00 80.62 97 ASN A C 1
ATO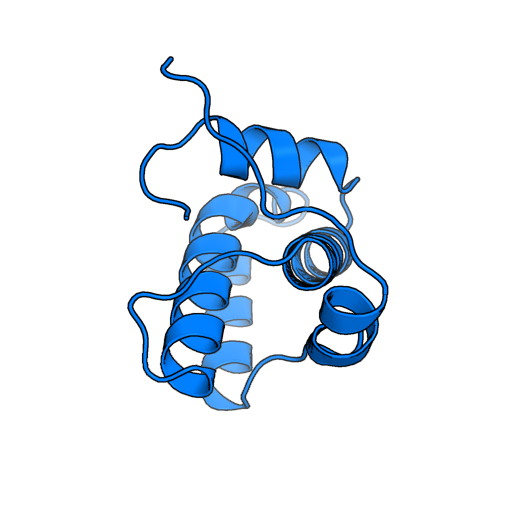M 779 O O . ASN A 1 97 ? 7.512 2.371 -5.909 1.00 80.62 97 ASN A O 1
#